Protein AF-A0A7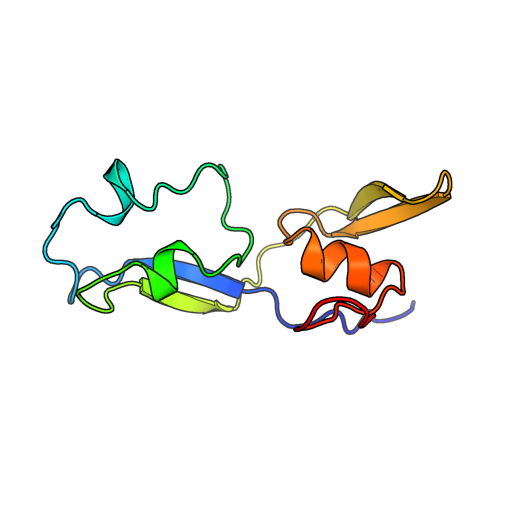J3NT37-F1 (afdb_monomer_lite)

Sequence (98 aa):
MKKWRVGMFIRVLRDYSLCTSCGFCNTISRCLNDECVGCL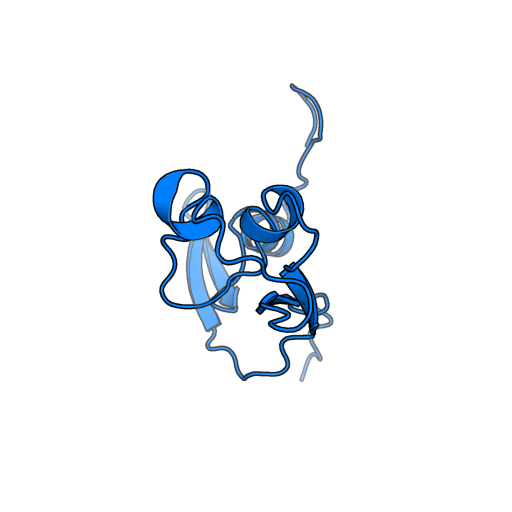SCYFACPYEARRITVDESDRKMISITVDGIQHSVPERI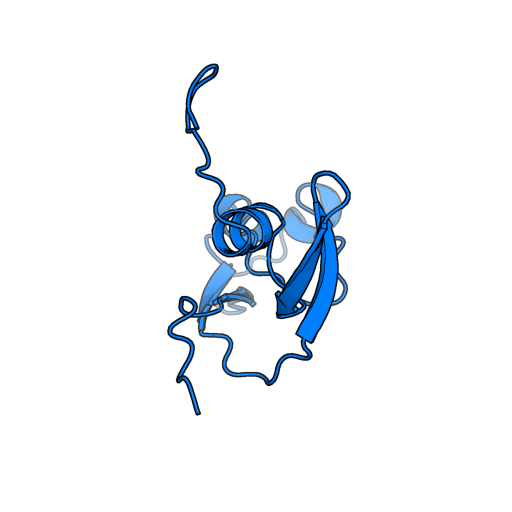TIKEAMKLCGYEVGIYPNEG

pLDDT: mean 90.63, std 14.15, range [33.5, 98.19]

Foldseek 3Di:
DDDDCQDFFKFKDFQPVQDPVPCQCVPPVDDPDPDGQPPCSVCVRDPRNRIDIDTDPDDWDWDWDADPNDIDTDTPSHDPQSVVVSVVDDDDPDPPDD

Radius of gyration: 16.0 Å; chains: 1; bounding box: 38×28×44 Å

Secondary structure (DSSP, 8-state):
---------EEEEE-TTT----SHHHHTS----SS-----HHHHH-TT--EEEEE--S---EEEEEETTEEEEEESS--HHHHHHHTT----SSTT--

Structure (mmCIF, N/CA/C/O backbone):
data_AF-A0A7J3NT37-F1
#
_entry.id   AF-A0A7J3NT37-F1
#
loop_
_atom_site.group_PDB
_atom_site.id
_atom_site.type_symbol
_atom_site.label_atom_id
_atom_site.label_alt_id
_atom_site.label_comp_id
_atom_site.label_asym_id
_atom_site.label_entity_id
_atom_site.label_seq_id
_atom_site.pdbx_PDB_ins_code
_atom_site.Cartn_x
_atom_site.Cartn_y
_atom_site.Cartn_z
_atom_site.occupancy
_atom_site.B_iso_or_equiv
_atom_site.auth_seq_id
_atom_site.auth_comp_id
_atom_site.auth_asym_id
_atom_site.auth_atom_id
_atom_site.pdbx_PDB_model_num
ATOM 1 N N . MET A 1 1 ? -23.628 15.500 7.182 1.00 37.16 1 MET A N 1
ATOM 2 C CA . MET A 1 1 ? -22.921 14.314 6.644 1.00 37.16 1 MET A CA 1
ATOM 3 C C . MET A 1 1 ? -21.454 14.689 6.489 1.00 37.16 1 MET A C 1
ATOM 5 O O . MET A 1 1 ? -21.135 15.517 5.644 1.00 37.16 1 MET A O 1
ATOM 9 N N . LYS A 1 2 ? -20.586 14.245 7.408 1.00 33.50 2 LYS A N 1
ATOM 10 C CA . LYS A 1 2 ? -19.198 14.727 7.490 1.00 33.50 2 LYS A CA 1
ATOM 11 C C . LYS A 1 2 ? -18.386 14.120 6.339 1.00 33.50 2 LYS A C 1
ATOM 13 O O . LYS A 1 2 ? -18.162 12.916 6.326 1.00 33.50 2 LYS A O 1
ATOM 18 N N . LYS A 1 3 ? -17.988 14.955 5.372 1.00 35.47 3 LYS A N 1
ATOM 19 C CA . LYS A 1 3 ? -16.993 14.627 4.341 1.00 35.47 3 LYS A CA 1
ATOM 20 C C . LYS A 1 3 ? -15.679 14.299 5.051 1.00 35.47 3 LYS A C 1
ATOM 22 O O . LYS A 1 3 ? -14.996 15.202 5.526 1.00 35.47 3 LYS A O 1
ATOM 27 N N . TRP A 1 4 ? -15.357 13.020 5.168 1.00 41.31 4 TRP A N 1
ATOM 28 C CA . TRP A 1 4 ? -14.041 12.582 5.607 1.00 41.31 4 TRP A CA 1
ATOM 29 C C . TRP A 1 4 ? -13.016 13.013 4.549 1.00 41.31 4 TRP A C 1
ATOM 31 O O . TRP A 1 4 ? -13.110 12.600 3.398 1.00 41.31 4 TRP A O 1
ATOM 41 N N . ARG A 1 5 ? -12.046 13.856 4.918 1.00 42.94 5 ARG A N 1
ATOM 42 C CA . ARG A 1 5 ? -10.825 14.076 4.124 1.00 42.94 5 ARG A CA 1
ATOM 43 C C . ARG A 1 5 ? -9.755 13.113 4.638 1.00 42.94 5 ARG A C 1
ATOM 45 O O . ARG A 1 5 ? -8.785 13.539 5.252 1.00 42.94 5 ARG A O 1
ATOM 52 N N . VAL A 1 6 ? -9.981 11.811 4.453 1.00 48.47 6 VAL A N 1
ATOM 53 C CA . VAL A 1 6 ? -8.898 10.820 4.549 1.00 48.47 6 VAL A CA 1
ATOM 54 C C . VAL A 1 6 ? -8.068 10.950 3.281 1.00 48.47 6 VAL A C 1
ATOM 56 O O . VAL A 1 6 ? -8.622 11.181 2.207 1.00 48.47 6 VAL A O 1
ATOM 59 N N . GLY A 1 7 ? -6.746 10.898 3.444 1.00 59.91 7 GLY A N 1
ATOM 60 C CA . GLY A 1 7 ? -5.764 11.128 2.393 1.00 59.91 7 GLY A CA 1
ATOM 61 C C . GLY A 1 7 ? -6.000 10.297 1.133 1.00 59.91 7 GLY A C 1
ATOM 62 O O . GLY A 1 7 ? -6.647 9.254 1.150 1.00 59.91 7 GLY A O 1
ATOM 63 N N . MET A 1 8 ? -5.457 10.801 0.030 1.00 77.31 8 MET A N 1
ATOM 64 C CA . MET A 1 8 ? -5.499 10.176 -1.286 1.00 77.31 8 MET A CA 1
ATOM 65 C C . MET A 1 8 ? -5.024 8.718 -1.197 1.00 77.31 8 MET A C 1
ATOM 6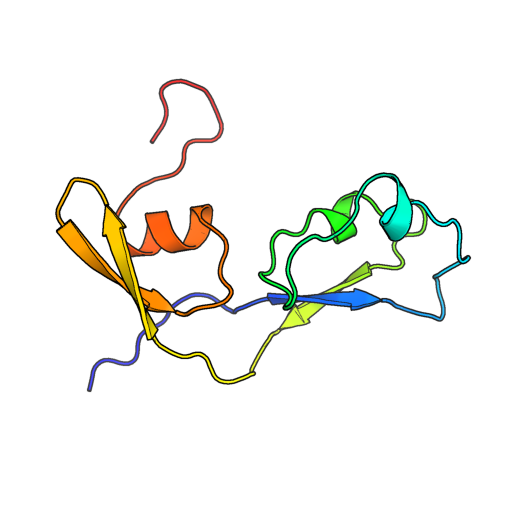7 O O . MET A 1 8 ? -3.849 8.473 -0.919 1.00 77.31 8 MET A O 1
ATOM 71 N N . PHE A 1 9 ? -5.928 7.753 -1.403 1.00 92.50 9 PHE A N 1
ATOM 72 C CA . PHE A 1 9 ? -5.533 6.351 -1.499 1.00 92.50 9 PHE A CA 1
ATOM 73 C C . PHE A 1 9 ? -4.658 6.174 -2.729 1.00 92.50 9 PHE A C 1
ATOM 75 O O . PHE A 1 9 ? -4.911 6.763 -3.781 1.00 92.50 9 PHE A O 1
ATOM 82 N N . ILE A 1 10 ? -3.622 5.359 -2.590 1.00 95.88 10 ILE A N 1
ATOM 83 C CA . ILE A 1 10 ? -2.688 5.093 -3.672 1.00 95.88 10 ILE A CA 1
ATOM 84 C C . ILE A 1 10 ? -2.581 3.601 -3.925 1.00 95.88 10 ILE A C 1
ATOM 86 O O . ILE A 1 10 ? -2.689 2.775 -3.016 1.00 95.88 10 ILE A O 1
ATOM 90 N N . ARG A 1 11 ? -2.287 3.268 -5.176 1.00 96.75 11 ARG A N 1
ATOM 91 C CA . ARG A 1 11 ? -1.898 1.927 -5.596 1.00 96.75 11 ARG A CA 1
ATOM 92 C C . ARG A 1 11 ? -0.673 1.992 -6.491 1.00 96.75 11 ARG A C 1
ATOM 94 O O . ARG A 1 11 ? -0.330 3.041 -7.032 1.00 96.75 11 ARG A O 1
ATOM 101 N N . VAL A 1 12 ? -0.010 0.852 -6.643 1.00 97.56 12 VAL A N 1
ATOM 102 C CA . VAL A 1 12 ? 1.173 0.728 -7.493 1.00 97.56 12 VAL A CA 1
ATOM 103 C C . VAL A 1 12 ? 0.831 -0.113 -8.713 1.00 97.56 12 VAL A C 1
ATOM 105 O O . VAL A 1 12 ? 0.431 -1.270 -8.585 1.00 97.56 12 VAL A O 1
ATOM 108 N N . LEU A 1 13 ? 1.012 0.463 -9.897 1.00 96.88 13 LEU A N 1
ATOM 109 C CA . LEU A 1 13 ? 0.857 -0.227 -11.174 1.00 96.88 13 LEU A CA 1
ATOM 110 C C . LEU A 1 13 ? 2.218 -0.608 -11.751 1.00 96.88 13 LEU A C 1
ATOM 112 O O . LEU A 1 13 ? 3.250 -0.040 -11.391 1.00 96.88 13 LEU A O 1
ATOM 116 N N . ARG A 1 14 ? 2.224 -1.611 -12.630 1.00 96.88 14 ARG A N 1
ATOM 117 C CA . ARG A 1 14 ? 3.400 -1.963 -13.426 1.00 96.88 14 ARG A CA 1
ATOM 118 C C . ARG A 1 14 ? 3.379 -1.156 -14.720 1.00 96.88 14 ARG A C 1
ATOM 120 O O . ARG A 1 14 ? 2.390 -1.193 -15.443 1.00 96.88 14 ARG A O 1
ATOM 127 N N . ASP A 1 15 ? 4.487 -0.496 -15.012 1.00 97.94 15 ASP A N 1
ATOM 128 C CA . ASP A 1 15 ? 4.755 0.112 -16.308 1.00 97.94 15 ASP A CA 1
ATOM 129 C C . ASP A 1 15 ? 5.468 -0.912 -17.199 1.00 97.94 15 ASP A C 1
ATOM 131 O O . ASP A 1 15 ? 6.630 -1.259 -16.975 1.00 97.94 15 ASP A O 1
ATOM 135 N N . TYR A 1 16 ? 4.751 -1.447 -18.187 1.00 97.19 16 TYR A N 1
ATOM 136 C CA . TYR A 1 16 ? 5.288 -2.464 -19.091 1.00 97.19 16 TYR A CA 1
ATOM 137 C C . TYR A 1 16 ? 6.303 -1.906 -20.094 1.00 97.19 16 TYR A C 1
ATOM 139 O O . TYR A 1 16 ? 7.057 -2.692 -20.655 1.00 97.19 16 TYR A O 1
ATOM 147 N N . SER A 1 17 ? 6.371 -0.582 -20.284 1.00 98.06 17 SER A N 1
ATOM 148 C CA . SER A 1 17 ? 7.389 0.030 -21.147 1.00 98.06 17 SER A CA 1
ATOM 149 C C . SER A 1 17 ? 8.785 0.014 -20.512 1.00 98.06 17 SER A C 1
ATOM 151 O O . SER A 1 17 ? 9.785 -0.021 -21.221 1.00 98.06 17 SER A O 1
ATOM 153 N N . LEU A 1 18 ? 8.851 -0.019 -19.176 1.00 97.69 18 LEU A N 1
ATOM 154 C CA . LEU A 1 18 ? 10.099 -0.058 -18.405 1.00 97.69 18 LEU A CA 1
ATOM 155 C C . LEU A 1 18 ? 10.412 -1.444 -17.833 1.00 97.69 18 LEU A C 1
ATOM 157 O O . LEU A 1 18 ? 11.549 -1.740 -17.467 1.00 97.69 18 LEU A O 1
ATOM 161 N N . CYS A 1 19 ? 9.406 -2.309 -17.698 1.00 97.75 19 CYS A N 1
ATOM 162 C CA . CYS A 1 19 ? 9.584 -3.607 -17.065 1.00 97.75 19 CYS A CA 1
ATOM 163 C C . CYS A 1 19 ? 10.399 -4.567 -17.943 1.00 97.75 19 CYS A C 1
ATOM 165 O O . CYS A 1 19 ? 9.933 -5.041 -18.972 1.00 97.75 19 CYS A O 1
ATOM 167 N N . THR A 1 20 ? 11.574 -4.962 -17.457 1.00 97.62 20 THR A N 1
ATOM 168 C CA . THR A 1 20 ? 12.467 -5.929 -18.122 1.00 97.62 20 THR A CA 1
ATOM 169 C C . THR A 1 20 ? 12.182 -7.392 -17.762 1.00 97.62 20 THR A C 1
ATOM 171 O O . THR A 1 20 ? 12.949 -8.282 -18.111 1.00 97.62 20 THR A O 1
ATOM 174 N N . SER A 1 21 ? 11.102 -7.670 -17.022 1.00 96.75 21 SER A N 1
ATOM 175 C CA . SER A 1 21 ? 10.777 -9.012 -16.505 1.00 96.75 21 SER A CA 1
ATOM 176 C C . SER A 1 21 ? 11.876 -9.661 -15.641 1.00 96.75 21 SER A C 1
ATOM 178 O O . SER A 1 21 ? 11.962 -10.881 -15.558 1.00 96.75 21 SER A O 1
ATOM 180 N N . CYS A 1 22 ? 12.660 -8.863 -14.906 1.00 97.06 22 CYS A N 1
ATOM 181 C CA . CYS A 1 22 ? 13.758 -9.339 -14.045 1.00 97.06 22 CYS A CA 1
ATOM 182 C C . CYS A 1 22 ? 13.371 -10.280 -12.882 1.00 97.06 22 CYS A C 1
ATOM 184 O O . CYS A 1 22 ? 14.244 -10.790 -12.188 1.00 97.06 22 CYS A O 1
ATOM 186 N N . GLY A 1 23 ? 12.079 -10.473 -12.599 1.00 95.00 23 GLY A N 1
ATOM 187 C CA . GLY A 1 23 ? 11.596 -11.400 -11.567 1.00 95.00 23 GLY A CA 1
ATOM 188 C C . GLY A 1 23 ? 11.648 -10.900 -10.115 1.00 95.00 23 GLY A C 1
ATOM 189 O O . GLY A 1 23 ? 10.937 -11.454 -9.283 1.00 95.00 23 GLY A O 1
ATOM 190 N N . PHE A 1 24 ? 12.370 -9.817 -9.800 1.00 96.00 24 PHE A N 1
ATOM 191 C CA . PHE A 1 24 ? 12.596 -9.354 -8.415 1.00 96.00 24 PHE A CA 1
ATOM 192 C C . PHE A 1 24 ? 11.313 -9.184 -7.579 1.00 96.00 24 PHE A C 1
ATOM 194 O O . PHE A 1 24 ? 11.230 -9.628 -6.436 1.00 96.00 24 PHE A O 1
ATOM 201 N N . CYS A 1 25 ? 10.278 -8.571 -8.161 1.00 93.75 25 CYS A N 1
ATOM 202 C CA . CYS A 1 25 ? 8.990 -8.341 -7.493 1.00 93.75 25 CYS A CA 1
ATOM 203 C C . CYS A 1 25 ? 8.097 -9.591 -7.364 1.00 93.75 25 CYS A C 1
ATOM 205 O O . CYS A 1 25 ? 7.031 -9.516 -6.759 1.00 93.75 25 CYS A O 1
ATOM 207 N N . ASN A 1 26 ? 8.510 -10.721 -7.940 1.00 90.44 26 ASN A N 1
ATOM 208 C CA . ASN A 1 26 ? 7.825 -12.006 -7.804 1.00 90.44 26 ASN A CA 1
ATOM 209 C C . ASN A 1 26 ? 8.578 -12.949 -6.852 1.00 90.44 26 ASN A C 1
ATOM 211 O O . ASN A 1 26 ? 7.952 -13.827 -6.264 1.00 90.44 26 ASN A O 1
ATOM 215 N N . THR A 1 27 ? 9.895 -12.773 -6.694 1.00 94.62 27 THR A N 1
ATOM 216 C CA . THR A 1 27 ? 10.759 -13.684 -5.926 1.00 94.62 27 THR A CA 1
ATOM 217 C C . THR A 1 27 ? 11.269 -13.091 -4.614 1.00 94.62 27 THR A C 1
ATOM 219 O O . THR A 1 27 ? 11.271 -13.794 -3.611 1.00 94.62 27 THR A O 1
ATOM 222 N N . ILE A 1 28 ? 11.674 -11.816 -4.597 1.00 95.06 28 ILE A N 1
ATOM 223 C CA . ILE A 1 28 ? 12.295 -11.164 -3.433 1.00 95.06 28 ILE A CA 1
ATOM 224 C C . ILE A 1 28 ? 11.303 -10.227 -2.738 1.00 95.06 28 ILE A C 1
ATOM 226 O O . ILE A 1 28 ? 10.926 -10.450 -1.593 1.00 95.06 28 ILE A O 1
ATOM 230 N N . SER A 1 29 ? 10.816 -9.202 -3.443 1.00 94.75 29 SER A N 1
ATOM 231 C CA . SER A 1 29 ? 9.804 -8.266 -2.924 1.00 94.75 29 SER A CA 1
ATOM 232 C C . SER A 1 29 ? 8.413 -8.669 -3.414 1.00 94.75 29 SER A C 1
ATOM 234 O O . SER A 1 29 ? 7.772 -7.976 -4.209 1.00 94.75 29 SER A O 1
ATOM 236 N N . ARG A 1 30 ? 7.973 -9.859 -2.991 1.00 94.62 30 ARG A N 1
ATOM 237 C CA . ARG A 1 30 ? 6.671 -10.413 -3.376 1.00 94.62 30 ARG A CA 1
ATOM 238 C C . ARG A 1 30 ? 5.541 -9.681 -2.648 1.00 94.62 30 ARG A C 1
ATOM 240 O O . ARG A 1 30 ? 5.546 -9.586 -1.423 1.00 94.62 30 ARG A O 1
ATOM 247 N N . CYS A 1 31 ? 4.542 -9.207 -3.392 1.00 94.69 31 CYS A N 1
ATOM 248 C CA . CYS A 1 31 ? 3.304 -8.700 -2.797 1.00 94.69 31 CYS A CA 1
ATOM 249 C C . CYS A 1 31 ? 2.421 -9.874 -2.359 1.00 94.69 31 CYS A C 1
ATOM 251 O O . CYS A 1 31 ? 2.136 -10.754 -3.166 1.00 94.69 31 CYS A O 1
ATOM 253 N N . LEU A 1 32 ? 2.001 -9.870 -1.093 1.00 93.38 32 LEU A N 1
ATOM 254 C CA . LEU A 1 32 ? 1.141 -10.907 -0.506 1.00 93.38 32 LEU A CA 1
ATOM 255 C C . LEU A 1 32 ? -0.319 -10.478 -0.357 1.00 93.38 32 LEU A C 1
ATOM 257 O O . LEU A 1 32 ? -1.141 -11.278 0.066 1.00 93.38 32 LEU A O 1
ATOM 261 N N . ASN A 1 33 ? -0.628 -9.220 -0.664 1.00 93.19 33 ASN A N 1
ATOM 262 C CA . ASN A 1 33 ? -2.003 -8.744 -0.657 1.00 93.19 33 ASN A CA 1
ATOM 263 C C . ASN A 1 33 ? -2.678 -9.108 -1.979 1.00 93.19 33 ASN A C 1
ATOM 265 O O . ASN A 1 33 ? -2.072 -8.913 -3.036 1.00 93.19 33 ASN A O 1
ATOM 269 N N . ASP A 1 34 ? -3.935 -9.537 -1.901 1.00 93.38 34 ASP A N 1
ATOM 270 C CA . ASP A 1 34 ? -4.788 -9.758 -3.074 1.00 93.38 34 ASP A CA 1
ATOM 271 C C . ASP A 1 34 ? -5.065 -8.442 -3.814 1.00 93.38 34 ASP A C 1
ATOM 273 O O . ASP A 1 34 ? -5.047 -8.382 -5.041 1.00 93.38 34 ASP A O 1
ATOM 277 N N . GLU A 1 35 ? -5.245 -7.357 -3.056 1.00 94.75 35 GLU A N 1
ATOM 278 C CA . GLU A 1 35 ? -5.460 -6.006 -3.568 1.00 94.75 35 GLU A CA 1
ATOM 279 C C . GLU A 1 35 ? -4.381 -5.039 -3.078 1.00 94.75 35 GLU A C 1
ATOM 281 O O . GLU A 1 35 ? -3.861 -5.143 -1.965 1.00 94.75 35 GLU A O 1
ATOM 286 N N . CYS A 1 36 ? -4.030 -4.056 -3.910 1.00 96.06 36 CYS A N 1
ATOM 287 C CA . CYS A 1 36 ? -2.972 -3.112 -3.560 1.00 96.06 36 CYS A CA 1
ATOM 288 C C . CYS A 1 36 ? -3.405 -2.199 -2.406 1.00 96.06 36 CYS A C 1
ATOM 290 O O . CYS A 1 36 ? -4.368 -1.445 -2.531 1.00 96.06 36 CYS A O 1
ATOM 292 N N . VAL A 1 37 ? -2.633 -2.215 -1.316 1.00 96.38 37 VAL A N 1
ATOM 293 C CA . VAL A 1 37 ? -2.895 -1.377 -0.133 1.00 96.38 37 VAL A CA 1
ATOM 294 C C . VAL A 1 37 ? -2.062 -0.096 -0.061 1.00 96.38 37 VAL A C 1
ATOM 296 O O . VAL A 1 37 ? -2.045 0.587 0.959 1.00 96.38 37 VAL A O 1
ATOM 299 N N . GLY A 1 38 ? -1.299 0.201 -1.117 1.00 95.81 38 GLY A N 1
ATOM 300 C CA . GLY A 1 38 ? -0.434 1.381 -1.155 1.00 95.81 38 GLY A CA 1
ATOM 301 C C . GLY A 1 38 ? 0.793 1.304 -0.239 1.00 95.81 38 GLY A C 1
ATOM 302 O O . GLY A 1 38 ? 1.304 2.336 0.174 1.00 95.81 38 GLY A O 1
ATOM 303 N N . CYS A 1 39 ? 1.303 0.106 0.082 1.00 95.56 39 CYS A N 1
ATOM 304 C CA . CYS A 1 39 ? 2.460 -0.055 0.984 1.00 95.56 39 CYS A CA 1
ATOM 305 C C . CYS A 1 39 ? 3.811 0.385 0.393 1.00 95.56 39 CYS A C 1
ATOM 307 O O . CYS A 1 39 ? 4.804 0.422 1.111 1.00 95.56 39 CYS A O 1
ATOM 309 N N . LEU A 1 40 ? 3.869 0.650 -0.916 1.00 95.81 40 LEU A N 1
ATOM 310 C CA . LEU A 1 40 ? 5.059 1.083 -1.661 1.00 95.81 40 LEU A CA 1
ATOM 311 C C . LEU A 1 40 ? 6.269 0.131 -1.642 1.00 95.81 40 LEU A C 1
ATOM 313 O O . LEU A 1 40 ? 7.269 0.429 -2.287 1.00 95.81 40 LEU A O 1
ATOM 317 N N . SER A 1 41 ? 6.184 -1.047 -1.015 1.00 96.06 41 SER A N 1
ATOM 318 C CA . SER A 1 41 ? 7.297 -2.010 -0.991 1.00 96.06 41 SER A CA 1
ATOM 319 C C . SER A 1 41 ? 7.766 -2.373 -2.403 1.00 96.06 41 SER A C 1
ATOM 321 O O . SER A 1 41 ? 8.937 -2.204 -2.727 1.00 96.06 41 SER A O 1
ATOM 323 N N . CYS A 1 42 ? 6.840 -2.755 -3.290 1.00 96.19 42 CYS A N 1
ATOM 324 C CA . CYS A 1 42 ? 7.195 -3.089 -4.669 1.00 96.19 42 CYS A CA 1
ATOM 325 C C . CYS A 1 42 ? 7.693 -1.882 -5.485 1.00 96.19 42 CYS A C 1
ATOM 327 O O . CYS A 1 42 ? 8.448 -2.087 -6.432 1.00 96.19 42 CYS A O 1
ATOM 329 N N . TYR A 1 43 ? 7.287 -0.656 -5.126 1.00 97.38 43 TYR A N 1
ATOM 330 C CA . TYR A 1 43 ? 7.754 0.579 -5.759 1.00 97.38 43 TYR A CA 1
ATOM 331 C C . TYR A 1 43 ? 9.245 0.783 -5.487 1.00 97.38 43 TYR A C 1
ATOM 333 O O . TYR A 1 43 ? 10.033 0.797 -6.427 1.00 97.38 43 TYR A O 1
ATOM 341 N N . PHE A 1 44 ? 9.635 0.819 -4.210 1.00 97.12 44 PHE A N 1
ATOM 342 C CA . PHE A 1 44 ? 11.037 0.985 -3.813 1.00 97.12 44 PHE A CA 1
ATOM 343 C C . PHE A 1 44 ? 11.914 -0.216 -4.180 1.00 97.12 44 PHE A C 1
ATOM 345 O O . PHE A 1 44 ? 13.116 -0.075 -4.367 1.00 97.12 44 PHE A O 1
ATOM 352 N N . ALA A 1 45 ? 11.320 -1.401 -4.299 1.00 96.94 45 ALA A N 1
ATOM 353 C CA . ALA A 1 45 ? 12.032 -2.622 -4.640 1.00 96.94 45 ALA A CA 1
ATOM 354 C C . ALA A 1 45 ? 12.375 -2.773 -6.128 1.00 96.94 45 ALA A C 1
ATOM 356 O O . ALA A 1 45 ? 13.176 -3.639 -6.468 1.00 96.94 45 ALA A O 1
ATOM 357 N N . CYS A 1 46 ? 11.726 -2.044 -7.042 1.00 97.75 46 CYS A N 1
ATOM 358 C CA . CYS A 1 46 ? 11.900 -2.297 -8.470 1.00 97.75 46 CYS A CA 1
ATOM 359 C C . CYS A 1 46 ? 13.227 -1.711 -8.986 1.00 97.75 46 CYS A C 1
ATOM 361 O O . CYS A 1 46 ? 13.341 -0.490 -9.052 1.00 97.75 46 CYS A O 1
ATOM 363 N N . PRO A 1 47 ? 14.185 -2.535 -9.460 1.00 97.12 47 PRO A N 1
ATOM 364 C CA . PRO A 1 47 ? 15.489 -2.029 -9.900 1.00 97.12 47 PRO A CA 1
ATOM 365 C C . PRO A 1 47 ? 15.451 -1.275 -11.240 1.00 97.12 47 PRO A C 1
ATOM 367 O O . PRO A 1 47 ? 16.445 -0.682 -11.632 1.00 97.12 47 PRO A O 1
ATOM 370 N N . TYR A 1 48 ? 14.317 -1.307 -11.947 1.00 97.81 48 TYR A N 1
ATOM 371 C CA . TYR A 1 48 ? 14.122 -0.652 -13.248 1.00 97.81 48 TYR A CA 1
ATOM 372 C C . TYR A 1 48 ? 13.060 0.452 -13.195 1.00 97.81 48 TYR A C 1
ATOM 374 O O . TYR A 1 48 ? 12.542 0.848 -14.234 1.00 97.81 48 TYR A O 1
ATOM 382 N N . GLU A 1 49 ? 12.647 0.872 -11.993 1.00 97.06 49 GLU A N 1
ATOM 383 C CA . GLU A 1 49 ? 11.633 1.923 -11.791 1.00 97.06 49 GLU A CA 1
ATOM 384 C C . GLU A 1 49 ? 10.297 1.671 -12.526 1.00 97.06 49 GLU A C 1
ATOM 386 O O . GLU A 1 49 ? 9.479 2.567 -12.733 1.00 97.06 49 GLU A O 1
ATOM 391 N N . ALA A 1 50 ? 10.016 0.411 -12.870 1.00 98.19 50 ALA A N 1
ATOM 392 C CA . ALA A 1 50 ? 8.838 -0.011 -13.627 1.00 98.19 50 ALA A CA 1
ATOM 393 C C . ALA A 1 50 ? 7.559 -0.092 -12.770 1.00 98.19 50 ALA A C 1
ATOM 395 O O . ALA A 1 50 ? 6.593 -0.775 -13.118 1.00 98.19 50 ALA A O 1
ATOM 396 N N . ARG A 1 51 ? 7.557 0.545 -11.600 1.00 97.25 51 ARG A N 1
ATOM 397 C CA . ARG A 1 51 ? 6.448 0.566 -10.650 1.00 97.25 51 ARG A CA 1
ATOM 398 C C . ARG A 1 51 ? 6.036 2.015 -10.449 1.00 97.25 51 ARG A C 1
ATOM 400 O O . ARG A 1 51 ? 6.846 2.834 -10.039 1.00 97.25 51 ARG A O 1
ATOM 407 N N . ARG A 1 52 ? 4.782 2.340 -10.760 1.00 97.94 52 ARG A N 1
ATOM 408 C CA . ARG A 1 52 ? 4.266 3.715 -10.743 1.00 97.94 52 ARG A CA 1
ATOM 409 C C . ARG A 1 52 ? 3.195 3.869 -9.679 1.00 97.94 52 ARG A C 1
ATOM 411 O O . ARG A 1 52 ? 2.295 3.036 -9.590 1.00 97.94 52 ARG A O 1
ATOM 418 N N . ILE A 1 53 ? 3.308 4.927 -8.883 1.00 97.44 53 ILE A N 1
ATOM 419 C CA . ILE A 1 53 ? 2.289 5.311 -7.907 1.00 97.44 53 ILE A CA 1
ATOM 420 C C . ILE A 1 53 ? 1.164 6.014 -8.664 1.00 97.44 53 ILE A C 1
ATOM 422 O O . ILE A 1 53 ? 1.421 6.930 -9.440 1.00 97.44 53 ILE A O 1
ATOM 426 N N . THR A 1 54 ? -0.070 5.583 -8.436 1.00 96.50 54 THR A N 1
ATOM 427 C CA . THR A 1 54 ? -1.274 6.231 -8.960 1.00 96.50 54 THR A CA 1
ATOM 428 C C . THR A 1 54 ? -2.310 6.378 -7.855 1.00 96.50 54 THR A C 1
ATOM 430 O O . THR A 1 54 ? -2.267 5.652 -6.856 1.00 96.50 54 THR A O 1
ATOM 433 N N . VAL A 1 55 ? -3.245 7.303 -8.048 1.00 95.31 55 VAL A N 1
ATOM 434 C CA . VAL A 1 55 ? -4.414 7.456 -7.182 1.00 95.31 55 VAL A CA 1
ATOM 435 C C . VAL A 1 55 ? -5.323 6.243 -7.354 1.00 95.31 55 VAL A C 1
ATOM 437 O O . VAL A 1 55 ? -5.527 5.757 -8.467 1.00 95.31 55 VAL A O 1
ATOM 440 N N . ASP A 1 56 ? -5.836 5.732 -6.241 1.00 94.56 56 ASP A N 1
ATOM 441 C CA . ASP A 1 56 ? -6.855 4.693 -6.226 1.00 94.56 56 ASP A CA 1
ATOM 442 C C . ASP A 1 56 ? -8.214 5.297 -5.862 1.00 94.56 56 ASP A C 1
ATOM 444 O O . ASP A 1 56 ? -8.505 5.547 -4.695 1.00 94.56 56 ASP A O 1
ATOM 448 N N . GLU A 1 57 ? -9.040 5.527 -6.880 1.00 92.19 57 GLU A N 1
ATOM 449 C CA . GLU A 1 57 ? -10.394 6.079 -6.739 1.00 92.19 57 GLU A CA 1
ATOM 450 C C . GLU A 1 57 ? -11.462 4.992 -6.546 1.00 92.19 57 GLU A C 1
ATOM 452 O O . GLU A 1 57 ? -12.650 5.297 -6.484 1.00 92.19 57 GLU A O 1
ATOM 457 N N . SER A 1 58 ? -11.066 3.715 -6.473 1.00 91.81 58 SER A N 1
ATOM 458 C CA . SER A 1 58 ? -12.027 2.626 -6.298 1.00 91.81 58 SER A CA 1
ATOM 459 C C . SER A 1 58 ? -12.697 2.670 -4.925 1.00 91.81 58 SER A C 1
ATOM 461 O O . SER A 1 58 ? -12.041 2.900 -3.903 1.00 91.81 58 SER A O 1
ATOM 463 N N . ASP A 1 59 ? -14.000 2.382 -4.908 1.00 91.38 59 ASP A N 1
ATOM 464 C CA . ASP A 1 59 ? -14.803 2.347 -3.689 1.00 91.38 59 ASP A CA 1
ATOM 465 C C . ASP A 1 59 ? -14.205 1.416 -2.629 1.00 91.38 59 ASP A C 1
ATOM 467 O O . ASP A 1 59 ? -13.557 0.400 -2.917 1.00 91.38 59 ASP A O 1
ATOM 471 N N . ARG A 1 60 ? -14.410 1.786 -1.364 1.00 91.38 60 ARG A N 1
ATOM 472 C CA . ARG A 1 60 ? -13.868 1.066 -0.211 1.00 91.38 60 ARG A CA 1
ATOM 473 C C . ARG A 1 60 ? -14.960 0.823 0.805 1.00 91.38 60 ARG A C 1
ATOM 475 O O . ARG A 1 60 ? -15.652 1.756 1.214 1.00 91.38 60 ARG A O 1
ATOM 482 N N . LYS A 1 61 ? -15.080 -0.421 1.256 1.00 95.12 61 LYS A N 1
ATOM 483 C CA . LYS A 1 61 ? -15.894 -0.728 2.429 1.00 95.12 61 LYS A CA 1
ATOM 484 C C . LYS A 1 61 ? -15.202 -0.207 3.680 1.00 95.12 61 LYS A C 1
ATOM 486 O O . LYS A 1 61 ? -13.975 -0.164 3.765 1.00 95.12 61 LYS A O 1
ATOM 491 N N . MET A 1 62 ? -16.011 0.150 4.666 1.00 96.06 62 MET A N 1
ATOM 492 C CA . MET A 1 62 ? -15.529 0.367 6.022 1.00 96.06 62 MET A CA 1
ATOM 493 C C . MET A 1 62 ? -15.516 -0.976 6.749 1.00 96.06 62 MET A C 1
ATOM 495 O O . MET A 1 62 ? -16.502 -1.711 6.707 1.00 96.06 62 MET A O 1
ATOM 499 N N . ILE A 1 63 ? -14.411 -1.286 7.416 1.00 96.50 63 ILE A N 1
ATOM 500 C CA . ILE A 1 63 ? -14.231 -2.489 8.228 1.00 96.50 63 ILE A CA 1
ATOM 501 C C . ILE A 1 63 ? -14.023 -2.102 9.692 1.00 96.50 63 ILE A C 1
ATOM 503 O O . ILE A 1 63 ? -13.554 -1.002 9.992 1.00 96.50 63 ILE A O 1
ATOM 507 N N . SER A 1 64 ? -14.398 -3.002 10.601 1.00 97.12 64 SER A N 1
ATOM 508 C CA . SER A 1 64 ? -14.149 -2.830 12.033 1.00 97.12 64 SER A CA 1
ATOM 509 C C . SER A 1 64 ? -12.797 -3.427 12.398 1.00 97.12 64 SER A C 1
ATOM 511 O O . SER A 1 64 ? -12.508 -4.568 12.036 1.00 97.12 64 SER A O 1
ATOM 513 N N . ILE A 1 65 ? -11.987 -2.671 13.130 1.00 97.12 65 ILE A N 1
ATOM 514 C CA . ILE A 1 65 ? -10.738 -3.136 13.737 1.00 97.12 65 ILE A CA 1
ATOM 515 C C . ILE A 1 65 ? -10.766 -2.858 15.238 1.00 97.12 65 ILE A C 1
ATOM 517 O O . ILE A 1 65 ? -11.482 -1.971 15.693 1.00 97.12 65 ILE A O 1
ATOM 521 N N . THR A 1 66 ? -9.976 -3.607 16.006 1.00 97.31 66 THR A N 1
ATOM 522 C CA . THR A 1 66 ? -9.823 -3.382 17.451 1.00 97.31 66 THR A CA 1
ATOM 523 C C . THR A 1 66 ? -8.422 -2.870 17.733 1.00 97.31 66 THR A C 1
ATOM 525 O O . THR A 1 66 ? -7.457 -3.531 17.353 1.00 97.31 66 THR A O 1
ATOM 528 N N . VAL A 1 67 ? -8.315 -1.728 18.405 1.00 96.19 67 VAL A N 1
ATOM 529 C CA . VAL A 1 67 ? -7.044 -1.153 18.865 1.00 96.19 67 VAL A CA 1
ATOM 530 C C . VAL A 1 67 ? -7.215 -0.816 20.341 1.00 96.19 67 VAL A C 1
ATOM 532 O O . VAL A 1 67 ? -8.208 -0.200 20.708 1.00 96.19 67 VAL A O 1
ATOM 535 N N . ASP A 1 68 ? -6.329 -1.319 21.201 1.00 94.81 68 ASP A N 1
ATOM 536 C CA . ASP A 1 68 ? -6.395 -1.141 22.662 1.00 94.81 68 ASP A CA 1
ATOM 537 C C . ASP A 1 68 ? -7.772 -1.462 23.283 1.00 94.81 68 ASP A C 1
ATOM 539 O O . ASP A 1 68 ? -8.259 -0.799 24.196 1.00 94.81 68 ASP A O 1
ATOM 543 N N . GLY A 1 69 ? -8.434 -2.503 22.761 1.00 96.69 69 GLY A N 1
ATOM 544 C CA . GLY A 1 69 ? -9.768 -2.935 23.202 1.00 96.69 69 GLY A CA 1
ATOM 545 C C . GLY A 1 69 ? -10.931 -2.079 22.682 1.00 96.69 69 GLY A C 1
ATOM 546 O O . GLY A 1 69 ? -12.089 -2.417 22.928 1.00 96.69 69 GLY A O 1
ATOM 547 N N . ILE A 1 70 ? -10.654 -1.015 21.927 1.00 96.75 70 ILE A N 1
ATOM 548 C CA . ILE A 1 70 ? -11.644 -0.099 21.354 1.00 96.75 70 ILE A CA 1
ATOM 549 C C . ILE A 1 70 ? -11.903 -0.470 19.889 1.00 96.75 70 ILE A C 1
ATOM 551 O O . ILE A 1 70 ? -10.979 -0.743 19.122 1.00 96.75 70 ILE A O 1
ATOM 555 N N . GLN A 1 71 ? -13.177 -0.496 19.484 1.00 97.62 71 GLN A N 1
ATOM 556 C CA . GLN A 1 71 ? -13.563 -0.710 18.086 1.00 97.62 71 GLN A CA 1
ATOM 557 C C . GLN A 1 71 ? -13.431 0.584 17.278 1.00 97.62 71 GLN A C 1
ATOM 559 O O . GLN A 1 71 ? -13.976 1.621 17.659 1.00 97.62 71 GLN A O 1
ATOM 564 N N . HIS A 1 72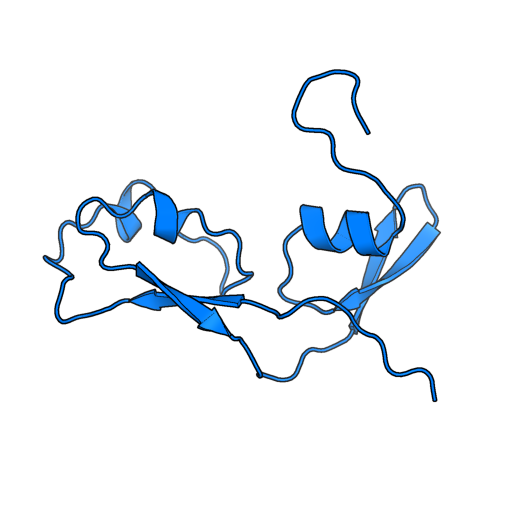 ? -12.789 0.497 16.116 1.00 97.12 72 HIS A N 1
ATOM 565 C CA . HIS A 1 72 ? -12.664 1.586 15.152 1.00 97.12 72 HIS A CA 1
ATOM 566 C C . HIS A 1 72 ? -13.180 1.158 13.783 1.00 97.12 72 HIS A C 1
ATOM 568 O O . HIS A 1 72 ? -12.965 0.029 13.348 1.00 97.12 72 HIS A O 1
ATOM 574 N N . SER A 1 73 ? -13.821 2.090 13.079 1.00 96.62 73 SER A N 1
ATOM 575 C CA . SER A 1 73 ? -14.244 1.896 11.694 1.00 96.62 73 SER A CA 1
ATOM 576 C C . SER A 1 73 ? -13.251 2.574 10.757 1.00 96.62 73 SER A C 1
ATOM 578 O O . SER A 1 73 ? -13.107 3.797 10.793 1.00 96.62 73 SER A O 1
ATOM 580 N N . VAL A 1 74 ? -12.570 1.791 9.920 1.00 96.12 74 VAL A N 1
ATOM 581 C CA . VAL A 1 74 ? -11.560 2.285 8.970 1.00 96.12 74 VAL A CA 1
ATOM 582 C C . VAL A 1 74 ? -11.831 1.767 7.555 1.00 96.12 74 VAL A C 1
ATOM 584 O O . VAL A 1 74 ? -12.449 0.713 7.407 1.00 96.12 74 VAL A O 1
ATOM 587 N N . PRO A 1 75 ? -11.390 2.468 6.497 1.00 95.62 75 PRO A N 1
ATOM 588 C CA . PRO A 1 75 ? -11.477 1.947 5.136 1.00 95.62 75 PRO A CA 1
ATOM 589 C C . PRO A 1 75 ? -10.659 0.662 4.977 1.00 95.62 75 PRO A C 1
ATOM 591 O O . PRO A 1 75 ? -9.554 0.549 5.507 1.00 95.62 75 PRO A O 1
ATOM 594 N N . GLU A 1 76 ? -11.158 -0.292 4.198 1.00 95.25 76 GLU A N 1
ATOM 595 C CA . GLU A 1 76 ? -10.373 -1.457 3.789 1.00 95.25 76 GLU A CA 1
ATOM 596 C C . GLU A 1 76 ? -9.221 -1.077 2.838 1.00 95.25 76 GLU A C 1
ATOM 598 O O . GLU A 1 76 ? -9.140 0.039 2.309 1.00 95.25 76 GLU A O 1
ATOM 603 N N . ARG A 1 77 ? -8.327 -2.041 2.582 1.00 95.31 77 ARG A N 1
ATOM 604 C CA . ARG A 1 77 ? -7.193 -1.920 1.648 1.00 95.31 77 ARG A CA 1
ATOM 605 C C . ARG A 1 77 ? -6.205 -0.786 1.989 1.00 95.31 77 ARG A C 1
ATOM 607 O O . ARG A 1 77 ? -5.553 -0.251 1.097 1.00 95.31 77 ARG A O 1
ATOM 614 N N . ILE A 1 78 ? -6.079 -0.376 3.245 1.00 94.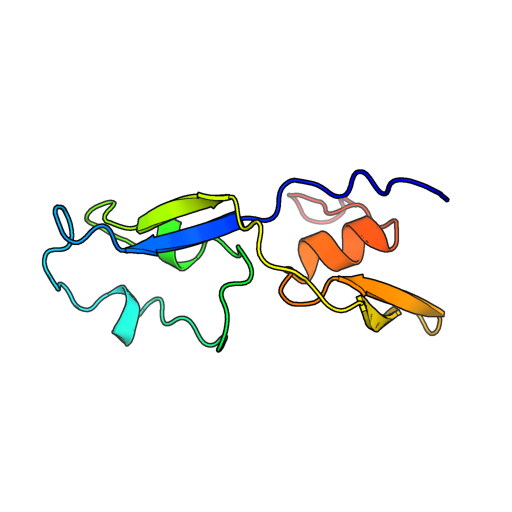75 78 ILE A N 1
ATOM 615 C CA . ILE A 1 78 ? -5.052 0.585 3.685 1.00 94.75 78 ILE A CA 1
ATOM 616 C C . ILE A 1 78 ? -3.927 -0.134 4.431 1.00 94.75 78 ILE A C 1
ATOM 618 O O . ILE A 1 78 ? -4.079 -1.277 4.859 1.00 94.75 78 ILE A O 1
ATOM 622 N N . THR A 1 79 ? -2.780 0.523 4.593 1.00 94.56 79 THR A N 1
ATOM 623 C CA . THR A 1 79 ? -1.713 -0.009 5.452 1.00 94.56 79 THR A CA 1
ATOM 624 C C . THR A 1 79 ? -2.097 0.102 6.929 1.00 94.56 79 THR A C 1
ATOM 626 O O . THR A 1 79 ? -2.866 0.984 7.310 1.00 94.56 79 THR A O 1
ATOM 629 N N . ILE A 1 80 ? -1.488 -0.731 7.780 1.00 94.00 80 ILE A N 1
ATOM 630 C CA . ILE A 1 80 ? -1.635 -0.617 9.241 1.00 94.00 80 ILE A CA 1
ATOM 631 C C . ILE A 1 80 ? -1.229 0.785 9.714 1.00 94.00 80 ILE A C 1
ATOM 633 O O . ILE A 1 80 ? -1.924 1.372 10.532 1.00 94.00 80 ILE A O 1
ATOM 637 N N . LYS A 1 81 ? -0.161 1.364 9.145 1.00 92.94 81 LYS A N 1
ATOM 638 C CA . LYS A 1 81 ? 0.286 2.730 9.456 1.00 92.94 81 LYS A CA 1
ATOM 639 C C . LYS A 1 81 ? -0.827 3.762 9.257 1.00 92.94 81 LYS A C 1
ATOM 641 O O . LYS A 1 81 ? -1.039 4.603 10.123 1.00 92.94 81 LYS A O 1
ATOM 646 N N . GLU A 1 82 ? -1.540 3.701 8.136 1.00 93.44 82 GLU A N 1
ATOM 647 C CA . GLU A 1 82 ? -2.647 4.627 7.874 1.00 93.44 82 GLU A CA 1
ATOM 648 C C . GLU A 1 82 ? -3.873 4.320 8.744 1.00 93.44 82 GLU A C 1
ATOM 650 O O . GLU A 1 82 ? -4.513 5.248 9.228 1.00 93.44 82 GLU A O 1
ATOM 655 N N . ALA A 1 83 ? -4.163 3.044 9.021 1.00 94.69 83 ALA A N 1
ATOM 656 C CA . ALA A 1 83 ? -5.222 2.670 9.959 1.00 94.69 83 ALA A CA 1
ATOM 657 C C . ALA A 1 83 ? -4.964 3.234 11.369 1.00 94.69 83 ALA A C 1
ATOM 659 O O . ALA A 1 83 ? -5.861 3.823 11.963 1.00 94.69 83 ALA A O 1
ATOM 660 N N . MET A 1 84 ? -3.729 3.136 11.870 1.00 93.62 84 MET A N 1
ATOM 661 C CA . MET A 1 84 ? -3.341 3.658 13.187 1.00 93.62 84 MET A CA 1
ATOM 662 C C . MET A 1 84 ? -3.449 5.183 13.258 1.00 93.62 84 MET A C 1
ATOM 664 O O . MET A 1 84 ? -4.001 5.713 14.219 1.00 93.62 84 MET A O 1
ATOM 668 N N . LYS A 1 85 ? -3.036 5.901 12.205 1.00 92.44 85 LYS A N 1
ATOM 669 C CA . LYS A 1 85 ? -3.256 7.354 12.118 1.00 92.44 85 LYS A CA 1
ATOM 670 C C . LYS A 1 85 ? -4.736 7.726 12.200 1.00 92.44 85 LYS A C 1
ATOM 672 O O . LYS A 1 85 ? -5.089 8.690 12.871 1.00 92.44 85 LYS A O 1
ATOM 677 N N . LEU A 1 86 ? -5.614 6.963 11.542 1.00 92.75 86 LEU A N 1
ATOM 678 C CA . LEU A 1 86 ? -7.067 7.176 11.619 1.00 92.75 86 LEU A CA 1
ATOM 679 C C . LEU A 1 86 ? -7.638 6.883 13.011 1.00 92.75 86 LEU A C 1
ATOM 681 O O . LEU A 1 86 ? -8.643 7.482 13.391 1.00 92.75 86 LEU A O 1
ATOM 685 N N . CYS A 1 87 ? -6.994 6.000 13.773 1.00 93.31 87 CYS A N 1
ATOM 686 C CA . CYS A 1 87 ? -7.312 5.740 15.174 1.00 93.31 87 CYS A CA 1
ATOM 687 C C . CYS A 1 87 ? -6.758 6.808 16.137 1.00 93.31 87 CYS A C 1
ATOM 689 O O . CYS A 1 87 ? -7.092 6.764 17.316 1.00 93.31 87 CYS A O 1
ATOM 691 N N . GLY A 1 88 ? -5.977 7.779 15.647 1.00 91.69 88 GLY A N 1
ATOM 692 C CA . GLY A 1 88 ? -5.436 8.889 16.439 1.00 91.69 88 GLY A CA 1
ATOM 693 C C . GLY A 1 88 ? -4.000 8.698 16.926 1.00 91.69 88 GLY A C 1
ATOM 694 O O . GLY A 1 88 ? -3.539 9.504 17.726 1.00 91.69 88 GLY A O 1
ATOM 695 N N . TYR A 1 89 ? -3.295 7.668 16.452 1.00 91.12 89 TYR A N 1
ATOM 696 C CA . TYR A 1 89 ? -1.897 7.431 16.811 1.00 91.12 89 TYR A CA 1
ATOM 697 C C . TYR A 1 89 ? -0.951 8.213 15.904 1.00 91.12 89 TYR A C 1
ATOM 699 O O . TYR A 1 89 ? -1.153 8.304 14.686 1.00 91.12 89 TYR A O 1
ATOM 707 N N . GLU A 1 90 ? 0.135 8.705 16.487 1.00 89.88 90 GLU A N 1
ATOM 708 C CA . GLU A 1 90 ? 1.283 9.192 15.738 1.00 89.88 90 GLU A CA 1
ATOM 709 C C . GLU A 1 90 ? 2.258 8.037 15.484 1.00 89.88 90 GLU A C 1
ATOM 711 O O . GLU A 1 90 ? 2.332 7.068 16.236 1.00 89.88 90 GLU A O 1
ATOM 716 N N . VAL A 1 91 ? 2.966 8.087 14.356 1.00 86.38 91 VAL A N 1
ATOM 717 C CA . VAL A 1 91 ? 3.936 7.049 13.991 1.00 86.38 91 VAL A CA 1
ATOM 718 C C . VAL A 1 91 ? 5.297 7.703 13.882 1.00 86.38 91 VAL A C 1
ATOM 720 O O . VAL A 1 91 ? 5.556 8.418 12.909 1.00 86.38 91 VAL A O 1
ATOM 723 N N . GLY A 1 92 ? 6.138 7.429 14.876 1.00 89.94 92 GLY A N 1
ATOM 724 C CA . GLY A 1 92 ? 7.535 7.834 14.915 1.00 89.94 92 GLY A CA 1
ATOM 725 C C . GLY A 1 92 ? 8.360 7.283 13.752 1.00 89.94 92 GLY A C 1
ATOM 726 O O . GLY A 1 92 ? 8.019 6.264 13.140 1.00 89.94 92 GLY A O 1
ATOM 727 N N . ILE A 1 93 ? 9.455 7.970 13.432 1.00 88.88 93 ILE A N 1
ATOM 728 C CA . ILE A 1 93 ? 10.460 7.497 12.470 1.00 88.88 93 ILE A CA 1
ATOM 729 C C . ILE A 1 93 ? 11.574 6.763 13.222 1.00 88.88 93 ILE A C 1
ATOM 731 O O . ILE A 1 93 ? 12.091 5.756 12.733 1.00 88.88 93 ILE A O 1
ATOM 735 N N . TYR A 1 94 ? 11.911 7.247 14.416 1.00 92.06 94 TYR A N 1
ATOM 736 C CA . TYR A 1 94 ? 12.947 6.703 15.281 1.00 92.06 94 TYR A CA 1
ATOM 737 C C . TYR A 1 94 ? 12.353 6.035 16.535 1.00 92.06 94 TYR A C 1
ATOM 739 O O . TYR A 1 94 ? 11.204 6.289 16.900 1.00 92.06 94 TYR A O 1
ATOM 747 N N . PRO A 1 95 ? 13.112 5.155 17.217 1.00 87.88 95 PRO A N 1
ATOM 748 C CA . PRO A 1 95 ? 12.679 4.585 18.490 1.00 87.88 95 PRO A CA 1
ATOM 749 C C . PRO A 1 95 ? 12.386 5.668 19.537 1.00 87.88 95 PRO A C 1
ATOM 751 O O . PRO A 1 95 ? 13.152 6.622 19.666 1.00 87.88 95 PRO A O 1
ATOM 754 N N . ASN A 1 96 ? 11.347 5.450 20.349 1.00 86.06 96 ASN A N 1
ATOM 755 C CA . ASN A 1 96 ? 10.854 6.379 21.381 1.00 86.06 96 ASN A CA 1
ATOM 756 C C . ASN A 1 96 ? 10.193 7.663 20.838 1.00 86.06 96 ASN A C 1
ATOM 758 O O . ASN A 1 96 ? 10.113 8.660 21.553 1.00 86.06 96 ASN A O 1
ATOM 762 N N . GLU A 1 97 ? 9.711 7.631 19.596 1.00 83.25 97 GLU A N 1
ATOM 763 C CA . GLU A 1 97 ? 8.835 8.651 19.012 1.00 83.25 97 GLU A CA 1
ATOM 764 C C . GLU A 1 97 ? 7.425 8.086 18.767 1.00 83.25 97 GLU A C 1
ATOM 766 O O . GLU A 1 97 ? 7.294 6.900 18.444 1.00 83.25 97 GLU A O 1
ATOM 771 N N . GLY A 1 98 ? 6.411 8.961 18.798 1.00 67.56 98 GLY A N 1
ATOM 772 C CA . GLY A 1 98 ? 5.006 8.628 18.517 1.00 67.56 98 GLY A CA 1
ATOM 773 C C . GLY A 1 98 ? 4.180 8.317 19.757 1.00 67.56 98 GLY A C 1
ATOM 774 O O . GLY A 1 98 ? 4.672 7.563 20.624 1.00 67.56 98 GLY A O 1
#